Protein AF-A0A066XCQ7-F1 (afdb_monomer_lite)

Secondary structure (DSSP, 8-state):
-BSTTTGGGS-HHHHHHHHHHHHHHHHHHHTS-S--HHHHHHHTS-S----SS-TT----GGGEEEEE-SS-EEEEES-TTS--EEE-THHHHHHHHH-----S---GGGEEEEEEEE-TTSSEEEEEEEE------

pLDDT: mean 75.35, std 15.7, range [38.97, 93.31]

Organism: Colletotrichum sublineola (NCBI:txid1173701)

InterPro domains:
  IPR002575 Aminoglycoside phosphotransferase [PF01636] (4-136)
  IPR011009 Protein kinase-like domain superfamily [SSF56112] (2-136)

Radius of gyration: 22.91 Å; chains: 1; bounding box: 58×34×56 Å

Structure (mmCIF, N/CA/C/O backbone):
data_AF-A0A066XCQ7-F1
#
_entry.id   AF-A0A066XCQ7-F1
#
loop_
_atom_site.group_PDB
_atom_site.id
_atom_site.type_symbol
_atom_site.label_atom_id
_atom_site.label_alt_id
_atom_site.label_comp_id
_atom_site.label_asym_id
_atom_site.label_entity_id
_atom_site.label_seq_id
_atom_site.pdbx_PDB_ins_code
_atom_site.Cartn_x
_atom_site.Cartn_y
_atom_site.Cartn_z
_atom_site.occupancy
_atom_site.B_iso_or_equiv
_atom_site.auth_seq_id
_atom_site.auth_comp_id
_atom_site.auth_asym_id
_atom_site.auth_atom_id
_atom_site.pdbx_PDB_model_num
ATOM 1 N N . MET A 1 1 ? 5.583 3.764 -16.092 1.00 91.19 1 MET A N 1
ATOM 2 C CA . MET A 1 1 ? 4.604 2.761 -16.566 1.00 91.19 1 MET A CA 1
ATOM 3 C C . MET A 1 1 ? 4.208 1.880 -15.392 1.00 91.19 1 MET A C 1
ATOM 5 O O . MET A 1 1 ? 5.012 1.820 -14.466 1.00 91.19 1 MET A O 1
ATOM 9 N N . PRO A 1 2 ? 3.012 1.278 -15.387 1.00 92.12 2 PRO A N 1
ATOM 10 C CA . PRO A 1 2 ? 2.614 0.287 -14.386 1.00 92.12 2 PRO A CA 1
ATOM 11 C C . PRO A 1 2 ? 3.616 -0.865 -14.252 1.00 92.12 2 PRO A C 1
ATOM 13 O O . PRO A 1 2 ? 4.279 -1.234 -15.223 1.00 92.12 2 PRO A O 1
ATOM 16 N N . LEU A 1 3 ? 3.735 -1.436 -13.053 1.00 91.25 3 LEU A N 1
ATOM 17 C CA . LEU A 1 3 ? 4.629 -2.564 -12.795 1.00 91.25 3 LEU A CA 1
ATOM 18 C C . LEU A 1 3 ? 4.152 -3.839 -13.503 1.00 91.25 3 LEU A C 1
ATOM 20 O O . LEU A 1 3 ? 4.979 -4.607 -13.991 1.00 91.25 3 LEU A O 1
ATOM 24 N N . GLU A 1 4 ? 2.836 -4.048 -13.603 1.00 92.25 4 GLU A N 1
ATOM 25 C CA . GLU A 1 4 ? 2.256 -5.197 -14.318 1.00 92.25 4 GLU A CA 1
ATOM 26 C C . GLU A 1 4 ? 2.728 -5.311 -15.771 1.00 92.25 4 GLU A C 1
ATOM 28 O O . GLU A 1 4 ? 2.940 -6.422 -16.257 1.00 92.25 4 GLU A O 1
ATOM 33 N N . ASP A 1 5 ? 2.969 -4.173 -16.428 1.00 91.88 5 ASP A N 1
ATOM 34 C CA . ASP A 1 5 ? 3.362 -4.120 -17.837 1.00 91.88 5 ASP A CA 1
ATOM 35 C C . ASP A 1 5 ? 4.772 -4.662 -18.084 1.00 91.88 5 ASP A C 1
ATOM 37 O O . ASP A 1 5 ? 5.094 -5.046 -19.205 1.00 91.88 5 ASP A O 1
ATOM 41 N N . VAL A 1 6 ? 5.631 -4.660 -17.062 1.00 90.00 6 VAL A N 1
ATOM 42 C CA . VAL A 1 6 ? 7.046 -5.038 -17.198 1.00 90.00 6 VAL A CA 1
ATOM 43 C C . VAL A 1 6 ? 7.416 -6.268 -16.381 1.00 90.00 6 VAL A C 1
ATOM 45 O O . VAL A 1 6 ? 8.484 -6.832 -16.591 1.00 90.00 6 VAL A O 1
ATOM 48 N N . TRP A 1 7 ? 6.550 -6.712 -15.464 1.00 89.88 7 TRP A N 1
ATOM 49 C CA . TRP A 1 7 ? 6.864 -7.755 -14.486 1.00 89.88 7 TRP A CA 1
ATOM 50 C C . TRP A 1 7 ? 7.383 -9.053 -15.118 1.00 89.88 7 TRP A C 1
ATOM 52 O O . TRP A 1 7 ? 8.400 -9.594 -14.682 1.00 89.88 7 TRP A O 1
ATOM 62 N N . ASN A 1 8 ? 6.723 -9.521 -16.180 1.00 88.75 8 ASN A N 1
ATOM 63 C CA . ASN A 1 8 ? 7.073 -10.775 -16.856 1.00 88.75 8 ASN A CA 1
ATOM 64 C C . ASN A 1 8 ? 8.373 -10.693 -17.674 1.00 88.75 8 ASN A C 1
ATOM 66 O O . ASN A 1 8 ? 8.935 -11.732 -18.016 1.00 88.75 8 ASN A O 1
ATOM 70 N N . ASP A 1 9 ? 8.852 -9.483 -17.968 1.00 86.31 9 ASP A N 1
ATOM 71 C CA . ASP A 1 9 ? 10.084 -9.247 -18.725 1.00 86.31 9 ASP A CA 1
ATOM 72 C C . ASP A 1 9 ? 11.309 -9.078 -17.806 1.00 86.31 9 ASP A C 1
ATOM 74 O O . ASP A 1 9 ? 12.453 -9.032 -18.272 1.00 86.31 9 ASP A O 1
ATOM 78 N N . LEU A 1 10 ? 11.087 -8.986 -16.490 1.00 85.25 10 LEU A N 1
ATOM 79 C CA . LEU A 1 10 ? 12.144 -8.892 -15.490 1.00 85.25 10 LEU A CA 1
ATOM 80 C C . LEU A 1 10 ? 12.741 -10.267 -15.182 1.00 85.25 10 LEU A C 1
ATOM 82 O O . LEU A 1 10 ? 12.035 -11.259 -15.035 1.00 85.25 10 LEU A O 1
ATOM 86 N N . GLN A 1 11 ? 14.061 -10.296 -15.004 1.00 86.81 11 GLN A N 1
ATOM 87 C CA . GLN A 1 11 ? 14.748 -11.438 -14.400 1.00 86.81 11 GLN A CA 1
ATOM 88 C C . GLN A 1 11 ? 14.452 -11.510 -12.897 1.00 86.81 11 GLN A C 1
ATOM 90 O O . GLN A 1 11 ? 14.253 -10.471 -12.264 1.00 86.81 11 GLN A O 1
ATOM 95 N N . ASP A 1 12 ? 14.517 -12.713 -12.324 1.00 86.75 12 ASP A N 1
ATOM 96 C CA . ASP A 1 12 ? 14.230 -12.984 -10.906 1.00 86.75 12 ASP A CA 1
ATOM 97 C C . ASP A 1 12 ? 14.977 -12.037 -9.947 1.00 86.75 12 ASP A C 1
ATOM 99 O O . ASP A 1 12 ? 14.377 -11.470 -9.033 1.00 86.75 12 ASP A O 1
ATOM 103 N N . ASP A 1 13 ? 16.265 -11.777 -10.197 1.00 84.06 13 ASP A N 1
ATOM 104 C CA . ASP A 1 13 ? 17.074 -10.866 -9.373 1.00 84.06 13 ASP A CA 1
ATOM 105 C C . ASP A 1 13 ? 16.534 -9.422 -9.398 1.00 84.06 13 ASP A C 1
ATOM 107 O O . ASP A 1 13 ? 16.526 -8.728 -8.378 1.00 84.06 13 ASP A O 1
ATOM 111 N N . ASN A 1 14 ? 16.039 -8.966 -10.556 1.00 84.00 14 ASN A N 1
ATOM 112 C CA . ASN A 1 14 ? 15.454 -7.632 -10.701 1.00 84.00 14 ASN A CA 1
ATOM 113 C C . ASN A 1 14 ? 14.056 -7.567 -10.070 1.00 84.00 14 ASN A C 1
ATOM 115 O O . ASN A 1 14 ? 13.715 -6.548 -9.472 1.00 84.00 14 ASN A O 1
ATOM 119 N N . GLN A 1 15 ? 13.262 -8.638 -10.170 1.00 88.50 15 GLN A N 1
ATOM 120 C CA . GLN A 1 15 ? 11.967 -8.737 -9.490 1.00 88.50 15 GLN A CA 1
ATOM 121 C C . GLN A 1 15 ? 12.135 -8.645 -7.971 1.00 88.50 15 GLN A C 1
ATOM 123 O O . GLN A 1 15 ? 11.424 -7.876 -7.322 1.00 88.50 15 GLN A O 1
ATOM 128 N N . GLN A 1 16 ? 13.108 -9.370 -7.410 1.00 87.31 16 GLN A N 1
ATOM 129 C CA . GLN A 1 16 ? 13.394 -9.343 -5.978 1.00 87.31 16 GLN A CA 1
ATOM 130 C C . GLN A 1 16 ? 13.820 -7.945 -5.515 1.00 87.31 16 GLN A C 1
ATOM 132 O O . GLN A 1 16 ? 13.233 -7.406 -4.580 1.00 87.31 16 GLN A O 1
ATOM 137 N N . ALA A 1 17 ? 14.785 -7.322 -6.195 1.00 86.00 1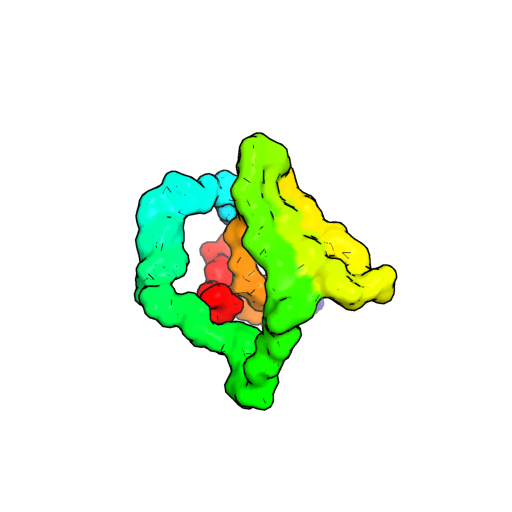7 ALA A N 1
ATOM 138 C CA . ALA A 1 17 ? 15.267 -5.988 -5.833 1.00 86.00 17 ALA A CA 1
ATOM 139 C C . ALA A 1 17 ? 14.170 -4.911 -5.923 1.00 86.00 17 ALA A C 1
ATOM 141 O O . ALA A 1 17 ? 14.125 -3.970 -5.120 1.00 86.00 17 ALA A O 1
ATOM 142 N N . LEU A 1 18 ? 13.259 -5.051 -6.887 1.00 88.06 18 LEU A N 1
ATOM 143 C CA . LEU A 1 18 ? 12.132 -4.142 -7.030 1.00 88.06 18 LEU A CA 1
ATOM 144 C C . LEU A 1 18 ? 11.088 -4.373 -5.931 1.00 88.06 18 LEU A C 1
ATOM 146 O O . LEU A 1 18 ? 10.596 -3.409 -5.349 1.00 88.06 18 LEU A O 1
ATOM 150 N N . MET A 1 19 ? 10.812 -5.628 -5.576 1.00 89.69 19 MET A N 1
ATOM 151 C CA . MET A 1 19 ? 9.927 -5.958 -4.458 1.00 89.69 19 MET A CA 1
ATOM 152 C C . MET A 1 19 ? 10.483 -5.457 -3.119 1.00 89.69 19 MET A C 1
ATOM 154 O O . MET A 1 19 ? 9.745 -4.884 -2.319 1.00 89.69 19 MET A O 1
ATOM 158 N N . ASP A 1 20 ? 11.793 -5.576 -2.902 1.00 88.94 20 ASP A N 1
ATOM 159 C CA . ASP A 1 20 ? 12.462 -5.023 -1.720 1.00 88.94 20 ASP A CA 1
ATOM 160 C C . ASP A 1 20 ? 12.281 -3.499 -1.645 1.00 88.94 20 ASP A C 1
ATOM 162 O O . ASP A 1 20 ? 12.059 -2.938 -0.567 1.00 88.94 20 ASP A O 1
ATOM 166 N N . SER A 1 21 ? 12.301 -2.826 -2.799 1.00 88.75 21 SER A N 1
ATOM 167 C CA . SER A 1 21 ? 12.035 -1.389 -2.901 1.00 88.75 21 SER A CA 1
ATOM 168 C C . SER A 1 21 ? 10.575 -1.045 -2.576 1.00 88.75 21 SER A C 1
ATOM 170 O O . SER A 1 21 ? 10.343 -0.074 -1.853 1.00 88.75 21 SER A O 1
ATOM 172 N N . VAL A 1 22 ? 9.595 -1.847 -3.024 1.00 87.44 22 VAL A N 1
ATOM 173 C CA . VAL A 1 22 ? 8.168 -1.661 -2.677 1.00 87.44 22 VAL A CA 1
ATOM 174 C C . VAL A 1 22 ? 7.980 -1.811 -1.169 1.00 87.44 22 VAL A C 1
ATOM 176 O O . VAL A 1 22 ? 7.407 -0.935 -0.524 1.00 87.44 22 VAL A O 1
ATOM 179 N N . VAL A 1 23 ? 8.517 -2.884 -0.581 1.00 88.31 23 VAL A N 1
ATOM 180 C CA . VAL A 1 23 ? 8.427 -3.147 0.863 1.00 88.31 23 VAL A CA 1
ATOM 181 C C . VAL A 1 23 ? 9.069 -2.018 1.666 1.00 88.31 23 VAL A C 1
ATOM 183 O O . VAL A 1 23 ? 8.513 -1.582 2.674 1.00 88.31 23 VAL A O 1
ATOM 186 N N . SER A 1 24 ? 10.225 -1.521 1.225 1.00 87.44 24 SER A N 1
ATOM 187 C CA . SER A 1 24 ? 10.901 -0.391 1.862 1.00 87.44 24 SER A CA 1
ATOM 188 C C . SER A 1 24 ? 10.052 0.885 1.810 1.00 87.44 24 SER A C 1
ATOM 190 O O . SER A 1 24 ? 9.875 1.544 2.836 1.00 87.44 24 SER A O 1
ATOM 192 N N . ALA A 1 25 ? 9.466 1.198 0.650 1.00 85.19 25 ALA A N 1
ATOM 193 C CA . ALA A 1 25 ? 8.604 2.364 0.471 1.00 85.19 25 ALA A CA 1
ATOM 194 C C . ALA A 1 25 ? 7.339 2.288 1.344 1.00 85.19 25 ALA A C 1
ATOM 196 O O . ALA A 1 25 ? 7.011 3.256 2.030 1.00 85.19 25 ALA A O 1
ATOM 197 N N . ILE A 1 26 ? 6.675 1.127 1.392 1.00 84.25 26 ILE A N 1
ATOM 198 C CA . ILE A 1 26 ? 5.494 0.910 2.239 1.00 84.25 26 ILE A CA 1
ATOM 199 C C . ILE A 1 26 ? 5.850 1.013 3.720 1.00 84.25 26 ILE A C 1
ATOM 201 O O . ILE A 1 26 ? 5.146 1.687 4.462 1.00 84.25 26 ILE A O 1
ATOM 205 N N . ARG A 1 27 ? 6.970 0.431 4.164 1.00 85.12 27 ARG A N 1
ATOM 206 C CA . ARG A 1 27 ? 7.423 0.590 5.555 1.00 85.12 27 ARG A CA 1
ATOM 207 C C . ARG A 1 27 ? 7.699 2.048 5.898 1.00 85.12 27 ARG A C 1
ATOM 209 O O . ARG A 1 27 ? 7.304 2.501 6.966 1.00 85.12 27 ARG A O 1
ATOM 216 N N . ALA A 1 28 ? 8.366 2.784 5.009 1.00 81.81 28 ALA A N 1
ATOM 217 C CA . ALA A 1 28 ? 8.625 4.207 5.208 1.00 81.81 28 ALA A CA 1
ATOM 218 C C . ALA A 1 28 ? 7.322 5.004 5.345 1.00 81.81 28 ALA A C 1
ATOM 220 O O . ALA A 1 28 ? 7.235 5.885 6.197 1.00 81.81 28 ALA A O 1
ATOM 221 N N . PHE A 1 29 ? 6.307 4.653 4.556 1.00 79.38 29 PHE A N 1
ATOM 222 C CA . PHE A 1 29 ? 4.978 5.244 4.637 1.00 79.38 29 PHE A CA 1
ATOM 223 C C . PHE A 1 29 ? 4.244 4.875 5.937 1.00 79.38 29 PHE A C 1
ATOM 225 O O . PHE A 1 29 ? 3.717 5.752 6.612 1.00 79.38 29 PHE A O 1
ATOM 232 N N . GLN A 1 30 ? 4.277 3.606 6.344 1.00 79.75 30 GLN A N 1
ATOM 233 C CA . GLN A 1 30 ? 3.648 3.116 7.578 1.00 79.75 30 GLN A CA 1
ATOM 234 C C . GLN A 1 30 ? 4.289 3.683 8.853 1.00 79.75 30 GLN A C 1
ATOM 236 O O . GLN A 1 30 ? 3.632 3.767 9.883 1.00 79.75 30 GLN A O 1
ATOM 241 N N . MET A 1 31 ? 5.559 4.093 8.791 1.00 78.94 31 MET A N 1
ATOM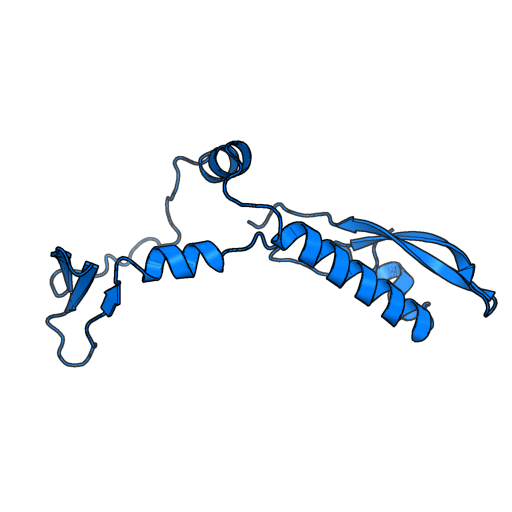 242 C CA . MET A 1 31 ? 6.249 4.777 9.890 1.00 78.94 31 MET A CA 1
ATOM 243 C C . MET A 1 31 ? 5.901 6.269 9.996 1.00 78.94 31 MET A C 1
ATOM 245 O O . MET A 1 31 ? 6.374 6.932 10.923 1.00 78.94 31 MET A O 1
ATOM 249 N N . LEU A 1 32 ? 5.121 6.831 9.064 1.00 72.94 32 LEU A N 1
ATOM 250 C CA . LEU A 1 32 ? 4.674 8.214 9.183 1.00 72.94 32 LEU A CA 1
ATOM 251 C C . LEU A 1 32 ? 3.714 8.326 10.378 1.00 72.94 32 LEU A C 1
ATOM 253 O O . LEU A 1 32 ? 2.697 7.634 10.411 1.00 72.94 32 LEU A O 1
ATOM 257 N N . PRO A 1 33 ? 4.007 9.19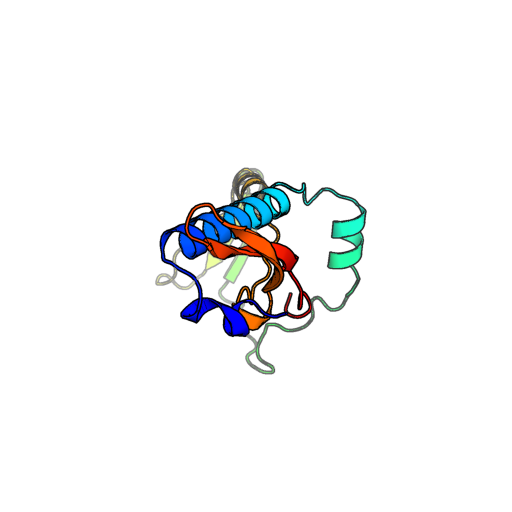1 11.366 1.00 62.22 33 PRO A N 1
ATOM 258 C CA . PRO A 1 33 ? 3.154 9.330 12.533 1.00 62.22 33 PRO A CA 1
ATOM 259 C C . PRO A 1 33 ? 1.780 9.850 12.107 1.00 62.22 33 PRO A C 1
ATOM 261 O O . PRO A 1 33 ? 1.672 10.922 11.508 1.00 62.22 33 PRO A O 1
ATOM 264 N N . MET A 1 34 ? 0.721 9.124 12.470 1.00 56.91 34 MET A N 1
ATOM 265 C CA . MET A 1 34 ? -0.658 9.566 12.228 1.00 56.91 34 MET A CA 1
ATOM 266 C C . MET A 1 34 ? -1.070 10.781 13.062 1.00 56.91 34 MET A C 1
ATOM 268 O O . MET A 1 34 ? -2.045 11.451 12.742 1.00 56.91 34 MET A O 1
ATOM 272 N N . GLN A 1 35 ? -0.265 11.149 14.061 1.00 53.66 35 GLN A N 1
ATOM 273 C CA . GLN A 1 35 ? -0.374 12.390 14.841 1.00 53.66 35 GLN A CA 1
ATOM 274 C C . GLN A 1 35 ? 0.127 13.623 14.065 1.00 53.66 35 GLN A C 1
ATOM 276 O O . GLN A 1 35 ? 0.669 14.569 14.633 1.00 53.66 35 GLN A O 1
ATOM 281 N N . ASN A 1 36 ? -0.010 13.610 12.744 1.00 51.62 36 ASN A N 1
ATOM 282 C CA . ASN A 1 36 ? 0.150 14.796 11.929 1.00 51.62 36 ASN A CA 1
ATOM 283 C C . ASN A 1 36 ? -1.214 15.487 11.894 1.00 51.62 36 ASN A C 1
ATOM 285 O O . ASN A 1 36 ? -2.164 14.926 11.355 1.00 51.62 36 ASN A O 1
ATOM 289 N N . ASP A 1 37 ? -1.320 16.697 12.448 1.00 53.00 37 ASP A N 1
ATOM 290 C CA . ASP A 1 37 ? -2.573 17.472 12.487 1.00 53.00 37 ASP A CA 1
ATOM 291 C C . ASP A 1 37 ? -3.247 17.597 11.105 1.00 53.00 37 ASP A C 1
ATOM 293 O O . ASP A 1 37 ? -4.455 17.802 11.021 1.00 53.00 37 ASP A O 1
ATOM 297 N N . LYS A 1 38 ? -2.485 17.435 10.014 1.00 50.31 38 LYS A N 1
ATOM 298 C C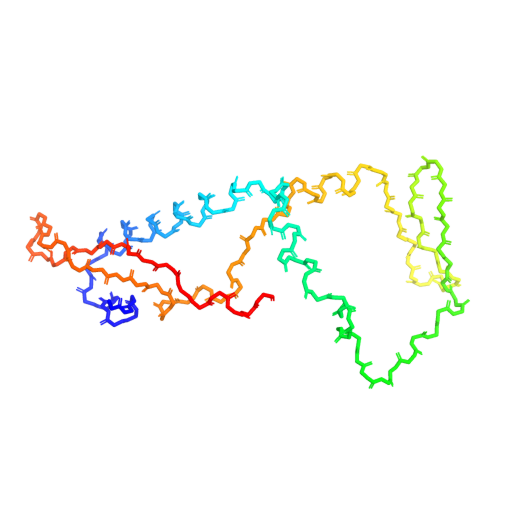A . LYS A 1 38 ? -3.009 17.354 8.644 1.00 50.31 38 LYS A CA 1
ATOM 299 C C . LYS A 1 38 ? -3.688 16.025 8.304 1.00 50.31 38 LYS A C 1
ATOM 301 O O . LYS A 1 38 ? -4.719 16.055 7.656 1.00 50.31 38 LYS A O 1
ATOM 306 N N . VAL A 1 39 ? -3.157 14.890 8.764 1.00 49.69 39 VAL A N 1
ATOM 307 C CA . VAL A 1 39 ? -3.785 13.565 8.586 1.00 49.69 39 VAL A CA 1
ATOM 308 C C . VAL A 1 39 ? -5.070 13.496 9.403 1.00 49.69 39 VAL A C 1
ATOM 310 O O . VAL A 1 39 ? -6.084 13.037 8.902 1.00 49.69 39 VAL A O 1
ATOM 313 N N . LEU A 1 40 ? -5.074 14.049 10.620 1.00 49.56 40 LEU A N 1
ATOM 314 C CA . LEU A 1 40 ? -6.303 14.190 11.401 1.00 49.56 40 LEU A CA 1
ATOM 315 C C . LEU A 1 40 ? -7.303 15.143 10.745 1.00 49.56 40 LEU A C 1
ATOM 317 O O . LEU A 1 40 ? -8.492 14.902 10.861 1.00 49.56 40 LEU A O 1
ATOM 321 N N . GLN A 1 41 ? -6.867 16.205 10.060 1.00 49.97 41 GLN A N 1
ATOM 322 C CA . GLN A 1 41 ? -7.778 17.048 9.280 1.00 49.97 41 GLN A CA 1
ATOM 323 C C . GLN A 1 41 ? -8.343 16.302 8.071 1.00 49.97 41 GLN A C 1
ATOM 325 O O . GLN A 1 41 ? -9.551 16.340 7.896 1.00 49.97 41 GLN A O 1
ATOM 330 N N . ASP A 1 42 ? -7.530 15.572 7.309 1.00 49.56 42 ASP A N 1
ATOM 331 C CA . ASP A 1 42 ? -7.992 14.829 6.128 1.00 49.56 42 ASP A CA 1
ATOM 332 C C . ASP A 1 42 ? -8.896 13.634 6.503 1.00 49.56 42 ASP A C 1
ATOM 334 O O . ASP A 1 42 ? -9.915 13.416 5.856 1.00 49.56 42 ASP A O 1
ATOM 338 N N . VAL A 1 43 ? -8.620 12.936 7.613 1.00 49.91 43 VAL A N 1
ATOM 339 C CA . VAL A 1 43 ? -9.498 11.886 8.180 1.00 49.91 43 VAL A CA 1
ATOM 340 C C . VAL A 1 43 ? -10.783 12.480 8.785 1.00 49.91 43 VAL A C 1
ATOM 342 O O . VAL A 1 43 ? -11.808 11.811 8.876 1.00 49.91 43 VAL A O 1
ATOM 345 N N . ASN A 1 44 ? -10.762 13.755 9.183 1.00 43.72 44 ASN A N 1
ATOM 346 C CA . ASN A 1 44 ? -11.892 14.473 9.786 1.00 43.72 44 ASN A CA 1
ATOM 347 C C . ASN A 1 44 ? -12.611 15.400 8.782 1.00 43.72 44 ASN A C 1
ATOM 349 O O . ASN A 1 44 ? -13.425 16.235 9.182 1.00 43.72 44 ASN A O 1
ATOM 353 N N . MET A 1 45 ? -12.317 15.267 7.481 1.00 38.97 45 MET A N 1
ATOM 354 C CA . MET A 1 45 ? -12.942 16.048 6.405 1.00 38.97 45 MET A CA 1
ATOM 355 C C . MET A 1 45 ? -14.215 15.422 5.832 1.00 38.97 45 MET A C 1
ATOM 357 O O . MET A 1 45 ? -14.820 16.025 4.953 1.00 38.97 45 MET A O 1
ATOM 361 N N . ASP A 1 46 ? -14.703 14.329 6.414 1.00 40.78 46 ASP A N 1
ATOM 362 C CA . ASP A 1 46 ? -16.110 13.965 6.319 1.00 40.78 46 ASP A CA 1
ATOM 363 C C . ASP A 1 46 ? -16.707 13.866 7.724 1.00 40.78 46 ASP A C 1
ATOM 365 O O . ASP A 1 46 ? -16.649 12.845 8.406 1.00 40.78 46 ASP A O 1
ATOM 369 N N . GLY A 1 47 ? -17.436 14.915 8.118 1.00 41.81 47 GLY A N 1
ATOM 370 C CA . GLY A 1 47 ? -18.464 14.858 9.172 1.00 41.81 47 GLY A CA 1
ATOM 371 C C . GLY A 1 47 ? -19.608 13.869 8.868 1.00 41.81 47 GLY A C 1
ATOM 372 O O . GLY A 1 47 ? -20.675 13.925 9.479 1.00 41.81 47 GLY A O 1
ATOM 373 N N . GLU A 1 48 ? -19.387 12.966 7.918 1.00 43.69 48 GLU A N 1
ATOM 374 C CA . GLU A 1 48 ? -20.160 11.800 7.559 1.00 43.69 48 GLU A CA 1
ATOM 375 C C . GLU A 1 48 ? -19.341 10.552 7.946 1.00 43.69 48 GLU A C 1
ATOM 377 O O . GLU A 1 48 ? -19.039 9.704 7.117 1.00 43.69 48 GLU A O 1
ATOM 382 N N . THR A 1 49 ? -19.141 10.305 9.247 1.00 42.59 49 THR A N 1
ATOM 383 C CA . THR A 1 49 ? -18.963 8.931 9.788 1.00 42.59 49 THR A CA 1
ATOM 384 C C . THR A 1 49 ? -20.249 8.093 9.598 1.00 42.59 49 THR A C 1
ATOM 386 O O . THR A 1 49 ? -20.637 7.245 10.404 1.00 42.59 49 THR A O 1
ATOM 389 N N . ARG A 1 50 ? -21.004 8.382 8.536 1.00 41.16 50 ARG A N 1
ATOM 390 C CA . ARG A 1 50 ? -22.314 7.854 8.225 1.00 41.16 50 ARG A CA 1
ATOM 391 C C . ARG A 1 50 ? -22.144 6.660 7.301 1.00 41.16 50 ARG A C 1
ATOM 393 O O . ARG A 1 50 ? -21.953 6.792 6.102 1.00 41.16 50 ARG A O 1
ATOM 400 N N . ARG A 1 51 ? -22.473 5.513 7.897 1.00 42.97 51 ARG A N 1
ATOM 401 C CA . ARG A 1 51 ? -23.045 4.318 7.257 1.00 42.97 51 ARG A CA 1
ATOM 402 C C . ARG A 1 51 ? -22.050 3.353 6.613 1.00 42.97 51 ARG A C 1
ATOM 404 O O . ARG A 1 51 ? -22.157 3.053 5.432 1.00 42.97 51 ARG A O 1
ATOM 411 N N . LEU A 1 52 ? -21.258 2.697 7.459 1.00 40.88 52 LEU A N 1
ATOM 412 C CA . LEU A 1 52 ? -20.918 1.281 7.242 1.00 40.88 52 LEU A CA 1
ATOM 413 C C . LEU A 1 52 ? -21.936 0.312 7.871 1.00 40.88 52 LEU A C 1
ATOM 415 O O . LEU A 1 52 ? -21.779 -0.900 7.776 1.00 40.88 52 LEU A O 1
ATOM 419 N N . LEU A 1 53 ? -23.021 0.814 8.473 1.00 42.22 53 LEU A N 1
ATOM 420 C CA . LEU A 1 53 ? -24.137 -0.042 8.874 1.00 42.22 53 LEU A CA 1
ATOM 421 C C . LEU A 1 53 ? -25.093 -0.240 7.687 1.00 42.22 53 LEU A C 1
ATOM 423 O O . LEU A 1 53 ? -25.500 0.761 7.076 1.00 42.22 53 LEU A O 1
ATOM 427 N N . PRO A 1 54 ? -25.483 -1.490 7.369 1.00 42.94 54 PRO A N 1
ATOM 428 C CA . PRO A 1 54 ? -26.524 -1.777 6.396 1.00 42.94 54 PRO A CA 1
ATOM 429 C C . PRO A 1 54 ? -27.742 -0.888 6.648 1.00 42.94 54 PRO A C 1
ATOM 431 O O . PRO A 1 54 ? -28.203 -0.718 7.780 1.00 42.94 54 PRO A O 1
ATOM 434 N N . LYS A 1 55 ? -28.260 -0.282 5.577 1.00 46.75 55 LYS A N 1
ATOM 435 C CA . LYS A 1 55 ? -29.561 0.381 5.613 1.00 46.75 55 LYS A CA 1
ATOM 436 C C . LYS A 1 55 ? -30.598 -0.685 5.969 1.00 46.75 55 LYS A C 1
ATOM 438 O O . LYS A 1 55 ? -30.951 -1.475 5.105 1.00 46.75 55 LYS A O 1
ATOM 443 N N . ASP A 1 56 ? -31.091 -0.606 7.202 1.00 47.50 56 ASP A N 1
ATOM 444 C CA . ASP A 1 56 ? -32.308 -1.260 7.702 1.00 47.50 56 ASP A CA 1
ATOM 445 C C . ASP A 1 56 ? -32.165 -2.624 8.402 1.00 47.50 56 ASP A C 1
ATOM 447 O O . ASP A 1 56 ? -32.999 -3.498 8.224 1.00 47.50 56 ASP A O 1
ATOM 451 N N . ASP A 1 57 ? -31.179 -2.754 9.294 1.00 46.50 57 ASP A N 1
ATOM 452 C CA . ASP A 1 57 ? -31.301 -3.608 10.484 1.00 46.50 57 ASP A CA 1
ATOM 453 C C . ASP A 1 57 ? -30.999 -2.737 11.705 1.00 46.50 57 ASP A C 1
ATOM 455 O O . ASP A 1 57 ? -29.843 -2.490 12.059 1.00 46.50 57 ASP A O 1
ATOM 459 N N . ARG A 1 58 ? -32.035 -2.192 12.352 1.00 48.78 58 ARG A N 1
ATOM 460 C CA . ARG A 1 58 ? -31.855 -1.662 13.707 1.00 48.78 58 ARG A CA 1
ATOM 461 C C . ARG A 1 58 ? -31.508 -2.853 14.589 1.00 48.78 58 ARG A C 1
ATOM 463 O O . ARG A 1 58 ? -32.408 -3.569 15.011 1.00 48.78 58 ARG A O 1
ATOM 470 N N . VAL A 1 59 ? -30.215 -3.066 14.820 1.00 56.94 59 VAL A N 1
ATOM 471 C CA . VAL A 1 59 ? -29.736 -4.009 15.828 1.00 56.94 59 VAL A CA 1
ATOM 472 C C . VAL A 1 59 ? -30.445 -3.643 17.126 1.00 56.94 59 VAL A C 1
ATOM 474 O O . VAL A 1 59 ? -30.346 -2.504 17.590 1.00 56.94 59 VAL A O 1
ATOM 477 N N . ASP A 1 60 ? -31.238 -4.575 17.649 1.00 62.25 60 ASP A N 1
ATOM 478 C CA . ASP A 1 60 ? -31.891 -4.399 18.935 1.00 62.25 60 ASP A CA 1
ATOM 479 C C . ASP A 1 60 ? -30.820 -4.459 20.022 1.00 62.25 60 ASP A C 1
ATOM 481 O O . ASP A 1 60 ? -30.381 -5.524 20.451 1.00 62.25 60 ASP A O 1
ATOM 485 N N . LEU A 1 61 ? -30.344 -3.280 20.410 1.00 62.72 61 LEU A N 1
ATOM 486 C CA . LEU A 1 61 ? -29.345 -3.114 21.454 1.00 62.72 61 LEU A CA 1
ATOM 487 C C . LEU A 1 61 ? -29.975 -3.143 22.852 1.00 62.72 61 LEU A C 1
ATOM 489 O O . LEU A 1 61 ? -29.266 -2.877 23.814 1.00 62.72 61 LEU A O 1
ATOM 493 N N . SER A 1 62 ? -31.272 -3.461 23.009 1.00 73.44 62 SER A N 1
ATOM 494 C CA . SER A 1 62 ? -31.906 -3.524 24.338 1.00 73.44 62 SER A CA 1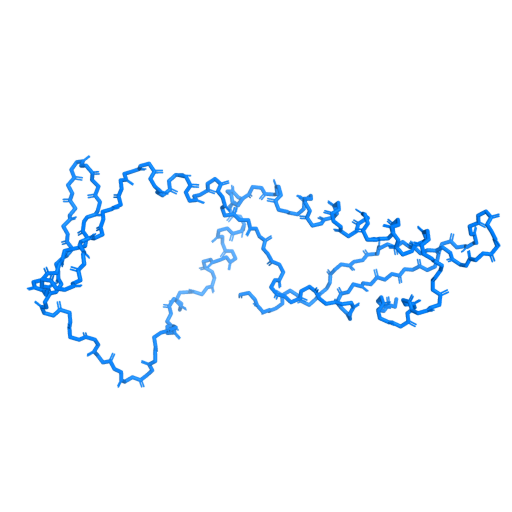
ATOM 495 C C . SER A 1 62 ? -31.218 -4.504 25.282 1.00 73.44 62 SER A C 1
ATOM 497 O O . SER A 1 62 ? -31.311 -4.356 26.498 1.00 73.44 62 SER A O 1
ATOM 499 N N . ASN A 1 63 ? -30.555 -5.513 24.716 1.00 78.06 63 ASN A N 1
ATOM 500 C CA . ASN A 1 63 ? -29.864 -6.550 25.465 1.00 78.06 63 ASN A CA 1
ATOM 501 C C . ASN A 1 63 ? -28.403 -6.208 25.752 1.00 78.06 63 ASN A C 1
ATOM 503 O O . ASN A 1 63 ? -27.786 -6.951 26.508 1.00 78.06 63 ASN A O 1
ATOM 507 N N . CYS A 1 64 ? -27.874 -5.119 25.188 1.00 76.94 64 CYS A N 1
ATOM 508 C CA . CYS A 1 64 ? -26.493 -4.695 25.363 1.00 76.94 64 CYS A CA 1
ATOM 509 C C . CYS A 1 64 ? -26.426 -3.442 26.235 1.00 76.94 64 CYS A C 1
ATOM 511 O O . CYS A 1 64 ? -27.199 -2.499 26.061 1.00 76.94 64 CYS A O 1
ATOM 513 N N . GLN A 1 65 ? -25.455 -3.399 27.136 1.00 82.06 65 GLN A N 1
ATOM 514 C CA . GLN A 1 65 ? -25.173 -2.235 27.954 1.00 82.06 65 GLN A CA 1
ATOM 515 C C . GLN A 1 65 ? -23.713 -1.836 27.783 1.00 82.06 65 GLN A C 1
ATOM 517 O O . GLN A 1 65 ? -22.813 -2.664 27.853 1.00 82.06 65 GLN A O 1
ATOM 522 N N . ILE A 1 66 ? -23.488 -0.544 27.566 1.00 82.88 66 ILE A N 1
ATOM 523 C CA . ILE A 1 66 ? -22.151 0.043 27.587 1.00 82.88 66 ILE A CA 1
ATOM 524 C C . ILE A 1 66 ? -21.978 0.700 28.952 1.00 82.88 66 ILE A C 1
ATOM 526 O O . ILE A 1 66 ? -22.806 1.526 29.348 1.00 82.88 66 ILE A O 1
ATOM 530 N N . THR A 1 67 ? -20.928 0.320 29.668 1.00 81.81 67 THR A N 1
ATOM 531 C CA . THR A 1 67 ? -20.571 0.887 30.970 1.00 81.81 67 THR A CA 1
ATOM 532 C C . THR A 1 67 ? -19.136 1.381 30.900 1.00 81.81 67 THR A C 1
ATOM 534 O O . THR A 1 67 ? -18.262 0.670 30.419 1.00 81.81 67 THR A O 1
ATOM 537 N N . GLU A 1 68 ? -18.904 2.608 31.349 1.00 81.94 68 GLU A N 1
ATOM 538 C CA . GLU A 1 68 ? -17.576 3.215 31.405 1.00 81.94 68 GLU A CA 1
ATOM 539 C C . GLU A 1 68 ? -17.225 3.444 32.879 1.00 81.94 68 GLU A C 1
ATOM 541 O O . GLU A 1 68 ? -18.017 4.037 33.621 1.00 81.94 68 GLU A O 1
ATOM 546 N N . ASP A 1 69 ? -16.073 2.942 33.317 1.00 78.75 69 ASP A N 1
ATOM 547 C CA . ASP A 1 69 ? -15.572 3.091 34.683 1.00 78.75 69 ASP A CA 1
ATOM 548 C C . ASP A 1 69 ? -14.059 3.387 34.712 1.00 78.75 69 ASP A C 1
ATOM 550 O O . ASP A 1 69 ? -13.460 3.772 33.708 1.00 78.75 69 ASP A O 1
ATOM 554 N N . SER A 1 70 ? -13.433 3.305 35.892 1.00 75.62 70 SER A N 1
ATOM 555 C CA . SER A 1 70 ? -11.992 3.552 36.040 1.00 75.62 70 SER A CA 1
ATOM 556 C C . SER A 1 70 ? -11.105 2.479 35.404 1.00 75.62 70 SER A C 1
ATOM 558 O O . SER A 1 70 ? -9.922 2.747 35.193 1.00 75.62 70 SER A O 1
ATOM 560 N N . ASP A 1 71 ? -11.658 1.296 35.135 1.00 76.62 71 ASP A N 1
ATOM 561 C CA . ASP A 1 71 ? -10.964 0.139 34.577 1.00 76.62 71 ASP A CA 1
ATOM 562 C C . ASP A 1 71 ? -11.162 0.030 33.053 1.00 76.62 71 ASP A C 1
ATOM 564 O O . ASP A 1 71 ? -10.395 -0.679 32.399 1.00 76.62 71 ASP A O 1
ATOM 568 N N . GLY A 1 72 ? -12.100 0.789 32.468 1.00 78.19 72 GLY A N 1
ATOM 569 C CA . GLY A 1 72 ? -12.215 0.984 31.022 1.00 78.19 72 GLY A CA 1
ATOM 570 C C . GLY A 1 72 ? -13.649 1.073 30.499 1.00 78.19 72 GLY A C 1
ATOM 571 O O . GLY A 1 72 ? -14.556 1.564 31.170 1.00 78.19 72 GLY A O 1
ATOM 572 N N . LEU A 1 73 ? -13.841 0.620 29.258 1.00 84.38 73 LEU A N 1
ATOM 573 C CA . LEU A 1 73 ? -15.137 0.521 28.592 1.00 84.38 73 LEU A CA 1
ATOM 574 C C . LEU A 1 73 ? -15.566 -0.948 28.522 1.00 84.38 73 LEU A C 1
ATOM 576 O O . LEU A 1 73 ? -14.945 -1.743 27.823 1.00 84.38 73 LEU A O 1
ATOM 580 N N . ALA A 1 74 ? -16.657 -1.302 29.190 1.00 83.50 74 ALA A N 1
ATOM 581 C CA . ALA A 1 74 ? -17.252 -2.630 29.125 1.00 83.50 74 ALA A CA 1
ATOM 582 C C . ALA A 1 74 ? -18.524 -2.608 28.269 1.00 83.50 74 ALA A C 1
ATOM 584 O O . ALA A 1 74 ? -19.439 -1.812 28.500 1.00 83.50 74 ALA A O 1
ATOM 585 N N . ILE A 1 75 ? -18.595 -3.505 27.291 1.00 84.88 75 ILE A N 1
ATOM 586 C CA . ILE A 1 75 ? -19.802 -3.824 26.534 1.00 84.88 75 ILE A CA 1
ATOM 587 C C . ILE A 1 75 ? -20.293 -5.167 27.054 1.00 84.88 75 ILE A C 1
ATOM 589 O O . ILE A 1 75 ? -19.702 -6.209 26.766 1.00 84.88 75 ILE A O 1
ATOM 593 N N . THR A 1 76 ? -21.374 -5.132 27.823 1.00 82.81 76 THR A N 1
ATOM 594 C CA . THR A 1 76 ? -21.981 -6.325 28.403 1.00 82.81 76 THR A CA 1
ATOM 595 C C . THR A 1 76 ? -23.286 -6.657 27.712 1.00 82.81 76 THR A C 1
ATOM 597 O O . THR A 1 76 ? -23.958 -5.786 27.149 1.00 82.81 76 THR A O 1
ATOM 600 N N . THR A 1 77 ? -23.659 -7.929 27.738 1.00 81.88 77 THR A N 1
ATOM 601 C CA . THR A 1 77 ? -24.916 -8.394 27.155 1.00 81.88 77 THR A CA 1
ATOM 602 C C . THR A 1 77 ? -25.682 -9.275 28.124 1.00 81.88 77 THR A C 1
ATOM 604 O O . THR A 1 77 ? -25.129 -10.035 28.910 1.00 81.88 77 THR A O 1
ATOM 607 N N . THR A 1 78 ? -27.004 -9.166 28.072 1.00 79.56 78 THR A N 1
ATOM 608 C CA . THR A 1 78 ? -27.913 -10.044 28.819 1.00 79.56 78 THR A CA 1
ATOM 609 C C . THR A 1 78 ? -28.085 -11.412 28.152 1.00 79.56 78 THR A C 1
ATOM 611 O O . THR A 1 78 ? -28.711 -12.301 28.732 1.00 79.56 78 THR A O 1
ATOM 614 N N . ASP A 1 79 ? -27.533 -11.605 26.946 1.00 76.88 79 ASP A N 1
ATOM 615 C CA . ASP A 1 79 ? -27.467 -12.908 26.285 1.00 76.88 79 ASP A CA 1
ATOM 616 C C . ASP A 1 79 ? -26.262 -13.712 26.788 1.00 76.88 79 ASP A C 1
ATOM 618 O O . ASP A 1 79 ? -25.126 -13.484 26.387 1.00 76.88 79 ASP A O 1
ATOM 622 N N . ASN A 1 80 ? -26.533 -14.723 27.614 1.00 73.19 80 ASN A N 1
ATOM 623 C CA . ASN A 1 80 ? -25.515 -15.588 28.217 1.00 73.19 80 ASN A CA 1
ATOM 624 C C . ASN A 1 80 ? -24.657 -16.383 27.207 1.00 73.19 80 ASN A C 1
ATOM 626 O O . ASN A 1 80 ? -23.710 -17.052 27.623 1.00 73.19 80 ASN A O 1
ATOM 630 N N . ASN A 1 81 ? -25.002 -16.394 25.914 1.00 75.12 81 ASN A N 1
ATOM 631 C CA . ASN A 1 81 ? -24.206 -17.059 24.877 1.00 75.12 81 ASN A CA 1
ATOM 632 C C . ASN A 1 81 ? -23.140 -16.153 24.253 1.00 75.12 81 ASN A C 1
ATOM 634 O O . ASN A 1 81 ? -22.288 -16.643 23.510 1.00 75.12 81 ASN A O 1
ATOM 638 N N . ILE A 1 82 ? -23.203 -14.849 24.510 1.00 72.12 82 ILE A N 1
ATOM 639 C CA . ILE A 1 82 ? -22.270 -13.863 23.982 1.00 72.12 82 ILE A CA 1
ATOM 640 C C . ILE A 1 82 ? -21.467 -13.357 25.179 1.00 72.12 82 ILE A C 1
ATOM 642 O O . ILE A 1 82 ? -22.034 -12.880 26.155 1.00 72.12 82 ILE A O 1
ATOM 646 N N . GLY A 1 83 ? -20.149 -13.544 25.143 1.00 74.81 83 GLY A N 1
ATOM 647 C CA . GLY A 1 83 ? -19.274 -13.053 26.205 1.00 74.81 83 GLY A CA 1
ATOM 648 C C . GLY A 1 83 ? -19.232 -11.526 26.236 1.00 74.81 83 GLY A C 1
ATOM 649 O O . GLY A 1 83 ? -19.420 -10.877 25.206 1.00 74.81 83 GLY A O 1
ATOM 650 N N . ASP A 1 84 ? -18.950 -10.976 27.412 1.00 82.62 84 ASP A N 1
ATOM 651 C CA . ASP A 1 84 ? -18.714 -9.545 27.576 1.00 82.62 84 ASP A CA 1
ATOM 652 C C . ASP A 1 84 ? -17.382 -9.142 26.923 1.00 82.62 84 ASP A C 1
ATOM 654 O O . ASP A 1 84 ? -16.431 -9.930 26.857 1.00 82.62 84 ASP A O 1
ATOM 658 N N . VAL A 1 85 ? -17.321 -7.907 26.426 1.00 82.00 85 VAL A N 1
ATOM 659 C CA . VAL A 1 85 ? -16.108 -7.311 25.857 1.00 82.00 85 VAL A CA 1
ATOM 660 C C . VAL A 1 85 ? -15.678 -6.160 26.750 1.00 82.00 85 VAL A C 1
ATOM 662 O O . VAL A 1 85 ? -16.435 -5.214 26.946 1.00 82.00 85 VAL A O 1
ATOM 665 N N . GLU A 1 86 ? -14.454 -6.220 27.255 1.00 83.00 86 GLU A N 1
ATOM 666 C CA . GLU A 1 86 ? -13.848 -5.163 28.063 1.00 83.00 86 GLU A CA 1
ATOM 667 C C . GLU A 1 86 ? -12.691 -4.544 27.282 1.00 83.00 86 GLU A C 1
ATOM 669 O O . GLU A 1 86 ? -11.867 -5.260 26.714 1.00 83.00 86 GLU A O 1
ATOM 674 N N . LEU A 1 87 ? -12.658 -3.215 27.236 1.00 81.12 87 LEU A N 1
ATOM 675 C CA . LEU A 1 87 ? -11.580 -2.427 26.658 1.00 81.12 87 LEU A CA 1
ATOM 676 C C . LEU A 1 87 ? -10.934 -1.612 27.771 1.00 81.12 87 LEU A C 1
ATOM 678 O O . LEU A 1 87 ? -11.513 -0.639 28.257 1.00 81.12 87 LEU A O 1
ATOM 682 N N . SER A 1 88 ? -9.731 -1.997 28.169 1.00 83.75 88 SER A N 1
ATOM 683 C CA . SER A 1 88 ? -8.943 -1.250 29.139 1.00 83.75 88 SER A CA 1
ATOM 684 C C . SER A 1 88 ? -8.463 0.081 28.539 1.00 83.75 88 SER A C 1
ATOM 686 O O . SER A 1 88 ? -8.327 0.196 27.322 1.00 83.75 88 SER A O 1
ATOM 688 N N . PRO A 1 89 ? -8.092 1.089 29.348 1.00 75.88 89 PRO A N 1
ATOM 689 C CA . PRO A 1 89 ? -7.445 2.302 28.846 1.00 75.88 89 PRO A CA 1
ATOM 690 C C . PRO A 1 89 ? -6.114 2.051 28.117 1.00 75.88 89 PRO A C 1
ATOM 692 O O . PRO A 1 89 ? -5.637 2.928 27.395 1.00 75.88 89 PRO A O 1
ATOM 695 N N . ALA A 1 90 ? -5.481 0.889 28.311 1.00 78.06 90 ALA A N 1
ATOM 696 C CA . ALA A 1 90 ? -4.280 0.513 27.573 1.00 78.06 90 ALA A CA 1
ATOM 697 C C . ALA A 1 90 ? -4.602 0.056 26.143 1.00 78.06 90 ALA A C 1
ATOM 699 O O . ALA A 1 90 ? -3.787 0.284 25.255 1.00 78.06 90 ALA A O 1
ATOM 700 N N . ASP A 1 91 ? -5.795 -0.487 25.895 1.00 77.50 91 ASP A N 1
ATOM 701 C CA . ASP A 1 91 ? -6.150 -1.097 24.610 1.00 77.50 91 ASP A CA 1
ATOM 702 C C . ASP A 1 91 ? -6.258 -0.060 23.478 1.00 77.50 91 ASP A C 1
ATOM 704 O O . ASP A 1 91 ? -5.728 -0.315 22.400 1.00 77.50 91 ASP A O 1
ATOM 708 N N . PRO A 1 92 ? -6.838 1.147 23.673 1.00 69.19 92 PRO A N 1
ATOM 709 C CA . PRO A 1 92 ? -6.777 2.212 22.674 1.00 69.19 92 PRO A CA 1
ATOM 710 C C . PRO A 1 92 ? -5.355 2.702 22.404 1.00 69.19 92 PRO A C 1
ATOM 712 O O . PRO A 1 92 ? -5.057 3.093 21.280 1.00 69.19 92 PRO A O 1
ATOM 715 N N . ASN A 1 93 ? -4.483 2.704 23.417 1.00 70.88 93 ASN A N 1
ATOM 716 C CA . ASN A 1 93 ? -3.092 3.128 23.253 1.00 70.88 93 ASN A CA 1
ATOM 717 C C . ASN A 1 93 ? -2.293 2.082 22.471 1.00 70.88 93 ASN A C 1
ATOM 719 O O . ASN A 1 93 ? -1.598 2.433 21.525 1.00 70.88 93 ASN A O 1
ATOM 723 N N . GLU A 1 94 ? -2.459 0.803 22.807 1.00 75.31 94 GLU A N 1
ATOM 724 C CA . GLU A 1 94 ? -1.887 -0.304 22.045 1.00 75.31 94 GLU A CA 1
ATOM 725 C C . GLU A 1 94 ? -2.434 -0.316 20.618 1.00 75.31 94 GLU A C 1
ATOM 727 O O . GLU A 1 94 ? -1.669 -0.456 19.667 1.00 75.31 94 GLU A O 1
ATOM 732 N N . LEU A 1 95 ? -3.740 -0.104 20.437 1.00 71.69 95 LEU A N 1
ATOM 733 C CA . LEU A 1 95 ? -4.331 0.014 19.112 1.00 71.69 95 LEU A CA 1
ATOM 734 C C . LEU A 1 95 ? -3.671 1.153 18.339 1.00 71.69 95 LEU A C 1
ATOM 736 O O . LEU A 1 95 ? -3.212 0.907 17.232 1.00 71.69 95 LEU A O 1
ATOM 740 N N . ASN A 1 96 ? -3.566 2.347 18.933 1.00 68.19 96 ASN A N 1
ATOM 741 C CA . ASN A 1 96 ? -2.959 3.535 18.326 1.00 68.19 96 ASN A CA 1
ATOM 742 C C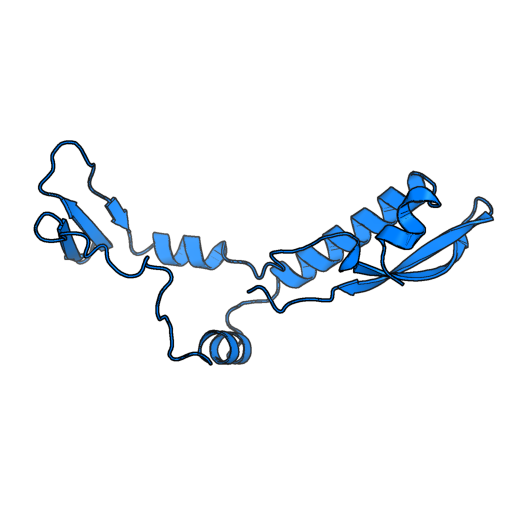 . ASN A 1 96 ? -1.504 3.302 17.888 1.00 68.19 96 ASN A C 1
ATOM 744 O O . ASN A 1 96 ? -1.115 3.754 16.815 1.00 68.19 96 ASN A O 1
ATOM 748 N N . ASP A 1 97 ? -0.730 2.548 18.671 1.00 70.50 97 ASP A N 1
ATOM 749 C CA . ASP A 1 97 ? 0.650 2.176 18.334 1.00 70.50 97 ASP A CA 1
ATOM 750 C C . ASP A 1 97 ? 0.736 1.187 17.155 1.00 70.50 97 ASP A C 1
ATOM 752 O O . ASP A 1 97 ? 1.791 1.048 16.534 1.00 70.50 97 ASP A O 1
ATOM 756 N N . ASN A 1 98 ? -0.367 0.510 16.826 1.00 72.19 98 ASN A N 1
ATOM 757 C CA . ASN A 1 98 ? -0.454 -0.483 15.757 1.00 72.19 98 ASN A CA 1
ATOM 758 C C . ASN A 1 98 ? -1.247 -0.011 14.528 1.00 72.19 98 ASN A C 1
ATOM 760 O O . ASN A 1 98 ? -1.278 -0.721 13.519 1.00 72.19 98 ASN A O 1
ATOM 764 N N . ILE A 1 99 ? -1.890 1.161 14.573 1.00 74.62 99 ILE A N 1
ATOM 765 C CA . ILE A 1 99 ? -2.571 1.698 13.394 1.00 74.62 99 ILE A CA 1
ATOM 766 C C . ILE A 1 99 ? -1.506 2.263 12.447 1.00 74.62 99 ILE A C 1
ATOM 768 O O . ILE A 1 99 ? -0.680 3.094 12.824 1.00 74.62 99 ILE A O 1
ATOM 772 N N . VAL A 1 100 ? -1.558 1.847 11.186 1.00 76.00 100 VAL A N 1
ATOM 773 C CA . VAL A 1 100 ? -0.683 2.344 10.121 1.00 76.00 100 VAL A CA 1
ATOM 774 C C . VAL A 1 100 ? -1.516 2.796 8.931 1.00 76.00 100 VAL A C 1
ATOM 776 O O . VAL A 1 100 ? -2.602 2.270 8.688 1.00 76.00 100 VAL A O 1
ATOM 779 N N . LEU A 1 101 ? -0.994 3.750 8.162 1.00 72.50 101 LEU A N 1
ATOM 780 C CA . LEU A 1 101 ? -1.597 4.115 6.887 1.00 72.50 101 LEU A CA 1
ATOM 781 C C . LEU A 1 101 ? -1.396 2.971 5.884 1.00 72.50 101 LEU A C 1
ATOM 783 O O . LEU A 1 101 ? -0.271 2.534 5.623 1.00 72.50 101 LEU A O 1
ATOM 787 N N . CYS A 1 102 ? -2.499 2.502 5.312 1.00 77.88 102 CYS A N 1
ATOM 788 C CA . CYS A 1 102 ? -2.532 1.444 4.312 1.00 77.88 102 CYS A CA 1
ATOM 789 C C . CYS A 1 102 ? -3.039 2.002 2.982 1.00 77.88 102 CYS A C 1
ATOM 791 O O . CYS A 1 102 ? -3.861 2.909 2.957 1.00 77.88 102 CYS A O 1
ATOM 793 N N . HIS A 1 103 ? -2.560 1.432 1.877 1.00 78.81 103 HIS A N 1
ATOM 794 C CA . HIS A 1 103 ? -3.074 1.744 0.540 1.00 78.81 103 HIS A CA 1
ATOM 795 C C . HIS A 1 103 ? -4.404 1.030 0.236 1.00 78.81 103 HIS A C 1
ATOM 797 O O . HIS A 1 103 ? -5.146 1.460 -0.631 1.00 78.81 103 HIS A O 1
ATOM 803 N N . TYR A 1 104 ? -4.679 -0.088 0.919 1.00 81.69 104 TYR A N 1
ATOM 804 C CA . TYR A 1 104 ? -5.833 -0.988 0.738 1.00 81.69 104 TYR A CA 1
ATOM 805 C C . TYR A 1 104 ? -5.982 -1.672 -0.640 1.00 81.69 104 TYR A C 1
ATOM 807 O O . TYR A 1 104 ? -6.442 -2.809 -0.665 1.00 81.69 104 TYR A O 1
ATOM 815 N N . ASP A 1 105 ? -5.473 -1.085 -1.729 1.00 87.88 105 ASP A N 1
ATOM 816 C CA . ASP A 1 105 ? -5.430 -1.671 -3.085 1.00 87.88 105 ASP A CA 1
ATOM 817 C C . ASP A 1 105 ? -4.009 -1.673 -3.690 1.00 87.88 105 ASP A C 1
ATOM 819 O O . ASP A 1 105 ? -3.740 -1.112 -4.754 1.00 87.88 105 ASP A O 1
ATOM 823 N N . LEU A 1 106 ? -3.031 -2.238 -2.970 1.00 87.62 106 LEU A N 1
ATOM 824 C CA . LEU A 1 106 ? -1.645 -2.283 -3.453 1.00 87.62 106 LEU A CA 1
ATOM 825 C C . LEU A 1 106 ? -1.447 -3.397 -4.495 1.00 87.62 106 LEU A C 1
ATOM 827 O O . LEU A 1 106 ? -0.880 -4.453 -4.208 1.00 87.62 106 LEU A O 1
ATOM 831 N N . GLU A 1 107 ? -1.902 -3.140 -5.716 1.00 88.69 107 GLU A N 1
ATOM 832 C CA . GLU A 1 107 ? -1.742 -4.026 -6.866 1.00 88.69 107 GLU A CA 1
ATOM 833 C C . GLU A 1 107 ? -0.642 -3.548 -7.838 1.00 88.69 107 GLU A C 1
ATOM 835 O O . GLU A 1 107 ? -0.316 -2.360 -7.875 1.00 88.69 107 GLU A O 1
ATOM 840 N N . PRO A 1 108 ? -0.065 -4.432 -8.683 1.00 91.00 108 PRO A N 1
ATOM 841 C CA . PRO A 1 108 ? 0.981 -4.048 -9.638 1.00 91.00 108 PRO A CA 1
ATOM 842 C C . PRO A 1 108 ? 0.590 -2.913 -10.605 1.00 91.00 108 PRO A C 1
ATOM 844 O O . PRO A 1 108 ? 1.457 -2.142 -11.021 1.00 91.00 108 PRO A O 1
ATOM 847 N N . ARG A 1 109 ? -0.701 -2.763 -10.930 1.00 92.31 109 ARG A N 1
ATOM 848 C CA . ARG A 1 109 ? -1.223 -1.627 -11.713 1.00 92.31 109 ARG A CA 1
ATOM 849 C C . ARG A 1 109 ? -1.009 -0.263 -11.039 1.00 92.31 109 ARG A C 1
ATOM 851 O O . ARG A 1 109 ? -0.800 0.736 -11.725 1.00 92.31 109 ARG A O 1
ATOM 858 N N . ASN A 1 110 ? -0.967 -0.244 -9.707 1.00 91.94 110 ASN A N 1
ATOM 859 C CA . ASN A 1 110 ? -0.899 0.957 -8.872 1.00 91.94 110 ASN A CA 1
ATOM 860 C C . ASN A 1 110 ? 0.545 1.343 -8.501 1.00 91.94 110 ASN A C 1
ATOM 862 O O . ASN A 1 110 ? 0.786 2.313 -7.782 1.00 91.94 110 ASN A O 1
ATOM 866 N N . ILE A 1 111 ? 1.538 0.615 -9.024 1.00 93.31 111 ILE A N 1
ATOM 867 C CA . ILE A 1 111 ? 2.963 0.887 -8.818 1.00 93.31 111 ILE A CA 1
ATOM 868 C C . ILE A 1 111 ? 3.561 1.374 -10.135 1.00 93.31 111 ILE A C 1
ATOM 870 O O . ILE A 1 111 ? 3.659 0.630 -11.109 1.00 93.31 111 ILE A O 1
ATOM 874 N N . LEU A 1 112 ? 4.001 2.630 -10.168 1.00 93.12 112 LEU A N 1
ATOM 875 C CA . LEU A 1 112 ? 4.667 3.204 -11.328 1.00 93.12 112 LEU A CA 1
ATOM 876 C C . LEU A 1 112 ? 6.173 2.995 -11.247 1.00 93.12 112 LEU A C 1
ATOM 878 O O . LEU A 1 112 ? 6.823 3.412 -10.288 1.00 93.12 112 LEU A O 1
ATOM 882 N N . VAL A 1 113 ? 6.735 2.441 -12.316 1.00 93.31 113 VAL A N 1
ATOM 883 C CA . VAL A 1 113 ? 8.172 2.232 -12.481 1.00 93.31 113 VAL A CA 1
ATOM 884 C C . VAL A 1 113 ? 8.728 2.965 -13.698 1.00 93.31 113 VAL A C 1
ATOM 886 O O . VAL A 1 113 ? 8.012 3.263 -14.666 1.00 93.31 113 VAL A O 1
ATOM 889 N N . THR A 1 114 ? 10.027 3.248 -13.655 1.00 92.88 114 THR A N 1
ATOM 890 C CA . THR A 1 114 ? 10.806 3.759 -14.787 1.00 92.88 114 THR A CA 1
ATOM 891 C C . THR A 1 114 ? 12.018 2.879 -15.035 1.00 92.88 114 THR A C 1
ATOM 893 O O . THR A 1 114 ? 12.667 2.438 -14.093 1.00 92.88 114 THR A O 1
ATOM 896 N N . SER A 1 115 ? 12.341 2.645 -16.307 1.00 89.44 115 SER A N 1
ATOM 897 C CA . SER A 1 115 ? 13.600 2.000 -16.679 1.00 89.44 115 SER A CA 1
ATOM 898 C C . SER A 1 115 ? 14.760 2.937 -16.341 1.00 89.44 115 SER A C 1
ATOM 900 O O . SER A 1 115 ? 14.773 4.086 -16.789 1.00 89.44 115 SER A O 1
ATOM 902 N N . ASN A 1 116 ? 15.749 2.432 -15.611 1.00 88.06 116 ASN A N 1
ATOM 903 C CA . ASN A 1 116 ? 16.981 3.132 -15.267 1.00 88.06 116 ASN A CA 1
ATOM 904 C C . ASN A 1 116 ? 18.214 2.419 -15.863 1.00 88.06 116 ASN A C 1
ATOM 906 O O . ASN A 1 116 ? 19.222 2.169 -15.206 1.00 88.06 116 ASN A O 1
ATOM 910 N N . GLY A 1 117 ? 18.123 2.073 -17.151 1.00 86.12 117 GLY A N 1
ATOM 911 C CA . GLY A 1 117 ? 19.220 1.484 -17.920 1.00 86.12 117 GLY A CA 1
ATOM 912 C C . GLY A 1 117 ? 19.268 -0.041 -17.845 1.00 86.12 117 GLY A C 1
ATOM 913 O O . GLY A 1 117 ? 18.249 -0.692 -17.638 1.00 86.12 117 GLY A O 1
ATOM 914 N N . LEU A 1 118 ? 20.454 -0.611 -18.077 1.00 84.81 118 LEU A N 1
ATOM 915 C CA . LEU A 1 118 ? 20.690 -2.055 -18.023 1.00 84.81 118 LEU A CA 1
ATOM 916 C C . LEU A 1 118 ? 21.468 -2.411 -16.753 1.00 84.81 118 LEU A C 1
ATOM 918 O O . LEU A 1 118 ? 22.397 -1.701 -16.370 1.00 84.81 118 LEU A O 1
ATOM 922 N N . ASN A 1 119 ? 21.115 -3.528 -16.127 1.00 81.62 119 ASN A N 1
ATOM 923 C CA . ASN A 1 119 ? 21.857 -4.103 -15.012 1.00 81.62 119 ASN A CA 1
ATOM 924 C C . ASN A 1 119 ? 23.156 -4.796 -15.494 1.00 81.62 119 ASN A C 1
ATOM 926 O O . ASN A 1 119 ? 23.468 -4.846 -16.687 1.00 81.62 119 ASN A O 1
ATOM 930 N N . GLY A 1 120 ? 23.907 -5.391 -14.561 1.00 76.69 120 GLY A N 1
ATOM 931 C CA . GLY A 1 120 ? 25.144 -6.124 -14.863 1.00 76.69 120 GLY A CA 1
ATOM 932 C C . GLY A 1 120 ? 24.980 -7.349 -15.780 1.00 76.69 120 GLY A C 1
ATOM 933 O O . GLY A 1 120 ? 25.979 -7.818 -16.322 1.00 76.69 120 GLY A O 1
ATOM 934 N N . SER A 1 121 ? 23.753 -7.847 -15.988 1.00 79.62 121 SER A N 1
ATOM 935 C CA . SER A 1 121 ? 23.439 -8.931 -16.933 1.00 79.62 121 SER A CA 1
ATOM 936 C C . SER A 1 121 ? 22.991 -8.426 -18.311 1.00 79.62 121 SER A C 1
ATOM 938 O O . SER A 1 121 ? 22.725 -9.234 -19.200 1.00 79.62 121 SER A O 1
ATOM 940 N N . GLY A 1 122 ? 22.924 -7.106 -18.519 1.00 81.38 122 GLY A N 1
ATOM 941 C CA . GLY A 1 122 ? 22.426 -6.502 -19.755 1.00 81.38 122 GLY A CA 1
ATOM 942 C C . GLY A 1 122 ? 20.898 -6.483 -19.868 1.00 81.38 122 GLY A C 1
ATOM 943 O O . GLY A 1 122 ? 20.384 -6.174 -20.941 1.00 81.38 122 GLY A O 1
ATOM 944 N N . SER A 1 123 ? 20.178 -6.796 -18.789 1.00 82.62 123 SER A N 1
ATOM 945 C CA . SER A 1 123 ? 18.712 -6.740 -18.720 1.00 82.62 123 SER A CA 1
ATOM 946 C C . SER A 1 123 ? 18.248 -5.376 -18.212 1.00 82.62 123 SER A C 1
ATOM 948 O O . SER A 1 123 ? 18.951 -4.772 -17.400 1.00 82.62 123 SER A O 1
ATOM 950 N N . PRO A 1 124 ? 17.082 -4.869 -18.643 1.00 83.25 124 PRO A N 1
ATOM 951 C CA . PRO A 1 124 ? 16.582 -3.586 -18.167 1.00 83.25 124 PRO A CA 1
ATOM 952 C C . PRO A 1 124 ? 16.351 -3.605 -16.646 1.00 83.25 124 PRO A C 1
ATOM 954 O O . PRO A 1 124 ? 15.770 -4.541 -16.095 1.00 83.25 124 PRO A O 1
ATOM 957 N N . TRP A 1 125 ? 16.861 -2.574 -15.975 1.00 86.12 125 TRP A N 1
ATOM 958 C CA . TRP A 1 125 ? 16.690 -2.296 -14.547 1.00 86.12 125 TRP A CA 1
ATOM 959 C C . TRP A 1 125 ? 15.606 -1.236 -14.372 1.00 86.12 125 TRP A C 1
ATOM 961 O O . TRP A 1 125 ? 15.517 -0.309 -15.178 1.00 86.12 125 TRP A O 1
ATOM 971 N N . TYR A 1 126 ? 14.795 -1.361 -13.323 1.00 88.81 126 TYR A N 1
ATOM 972 C CA . TYR A 1 126 ? 13.673 -0.465 -13.069 1.00 88.81 126 TYR A CA 1
ATOM 973 C C . TYR A 1 126 ? 13.691 0.058 -11.640 1.00 88.81 126 TYR A C 1
ATOM 975 O O . TYR A 1 126 ? 14.067 -0.649 -10.711 1.00 88.81 126 TYR A O 1
ATOM 983 N N . GLU A 1 127 ? 13.226 1.291 -11.478 1.00 90.44 127 GLU A N 1
ATOM 984 C CA . GLU A 1 127 ? 13.056 1.943 -10.184 1.00 90.44 127 GLU A CA 1
ATOM 985 C C . GLU A 1 127 ? 11.608 2.358 -9.984 1.00 90.44 127 GLU A C 1
ATOM 987 O O . GLU A 1 127 ? 10.921 2.748 -10.934 1.00 90.44 127 GLU A O 1
ATOM 992 N N . ILE A 1 128 ? 11.158 2.291 -8.733 1.00 91.50 128 ILE A N 1
ATOM 993 C CA . ILE A 1 128 ? 9.841 2.782 -8.338 1.00 91.50 128 ILE A CA 1
ATOM 994 C C . ILE A 1 128 ? 9.865 4.305 -8.381 1.00 91.50 128 ILE A C 1
ATOM 996 O O . ILE A 1 128 ? 10.727 4.949 -7.787 1.00 91.50 128 ILE A O 1
ATOM 1000 N N . VAL A 1 129 ? 8.885 4.869 -9.073 1.00 91.62 129 VAL A N 1
ATOM 1001 C CA . VAL A 1 129 ? 8.690 6.313 -9.203 1.00 91.62 129 VAL A CA 1
ATOM 1002 C C . VAL A 1 129 ? 7.573 6.783 -8.285 1.00 91.62 129 VAL A C 1
ATOM 1004 O O . VAL A 1 129 ? 7.699 7.830 -7.655 1.00 91.62 129 VAL A O 1
ATOM 1007 N N . ALA A 1 130 ? 6.477 6.027 -8.221 1.00 89.75 130 ALA A N 1
ATOM 1008 C CA . ALA A 1 130 ? 5.320 6.380 -7.412 1.00 89.75 130 ALA A CA 1
ATOM 1009 C C . ALA A 1 130 ? 4.456 5.156 -7.093 1.00 89.75 130 ALA A C 1
ATOM 1011 O O . ALA A 1 130 ? 4.419 4.197 -7.862 1.00 89.75 130 ALA A O 1
ATOM 1012 N N . ILE A 1 131 ? 3.725 5.251 -5.986 1.00 89.12 131 ILE A N 1
ATOM 1013 C CA . ILE A 1 131 ? 2.549 4.433 -5.687 1.00 89.12 131 ILE A CA 1
ATOM 1014 C C . ILE A 1 131 ? 1.348 5.374 -5.824 1.00 89.12 131 ILE A C 1
ATOM 1016 O O . ILE A 1 131 ? 1.388 6.489 -5.293 1.00 89.12 131 ILE A O 1
ATOM 1020 N N . ILE A 1 132 ? 0.349 4.976 -6.602 1.00 87.31 132 ILE A N 1
ATOM 1021 C CA . ILE A 1 132 ? -0.792 5.805 -7.017 1.00 87.31 132 ILE A CA 1
ATOM 1022 C C . ILE A 1 132 ? -2.108 5.099 -6.691 1.00 87.31 132 ILE A C 1
ATOM 1024 O O . ILE A 1 132 ? -2.075 3.918 -6.394 1.00 87.31 132 ILE A O 1
ATOM 1028 N N . ASP A 1 133 ? -3.234 5.796 -6.865 1.00 85.19 133 ASP A N 1
ATOM 1029 C CA . ASP A 1 133 ? -4.584 5.247 -6.645 1.00 85.19 133 ASP A CA 1
ATOM 1030 C C . ASP A 1 133 ? -4.953 5.072 -5.156 1.00 85.19 133 ASP A C 1
ATOM 1032 O O . ASP A 1 133 ? -5.374 4.021 -4.691 1.00 85.19 133 ASP A O 1
ATOM 1036 N N . TRP A 1 134 ? -4.758 6.144 -4.380 1.00 81.19 134 TRP A N 1
ATOM 1037 C CA . TRP A 1 134 ? -4.996 6.191 -2.929 1.00 81.19 134 TRP A CA 1
ATOM 1038 C C . TRP A 1 134 ? -6.460 6.481 -2.541 1.00 81.19 134 TRP A C 1
ATOM 1040 O O . TRP A 1 134 ? -6.718 6.881 -1.409 1.00 81.19 134 TRP A O 1
ATOM 1050 N N . GLU A 1 135 ? -7.404 6.389 -3.478 1.00 73.69 135 GLU A N 1
ATOM 1051 C CA . GLU A 1 135 ? -8.772 6.904 -3.304 1.00 73.69 135 GLU A CA 1
ATOM 1052 C C . GLU A 1 135 ? -9.752 5.939 -2.610 1.00 73.69 135 GLU A C 1
ATOM 1054 O O . GLU A 1 135 ? -10.831 6.372 -2.215 1.00 73.69 135 GLU A O 1
ATOM 1059 N N . ASP A 1 136 ? -9.356 4.684 -2.370 1.00 56.09 136 ASP A N 1
ATOM 1060 C CA . ASP A 1 136 ? -10.189 3.643 -1.737 1.00 56.09 136 ASP A CA 1
ATOM 1061 C C . ASP A 1 136 ? -9.982 3.498 -0.204 1.00 56.09 136 ASP A C 1
ATOM 1063 O O . ASP A 1 136 ? -10.088 2.401 0.354 1.00 56.09 136 ASP A O 1
ATOM 1067 N N . GLY A 1 137 ? -9.679 4.604 0.491 1.00 49.53 137 GLY A N 1
ATOM 1068 C CA . GLY A 1 137 ? -9.528 4.678 1.957 1.00 49.53 137 GLY A CA 1
ATOM 1069 C C . GLY A 1 137 ? -10.725 5.280 2.682 1.00 49.53 137 GLY A C 1
ATOM 1070 O O . GLY A 1 137 ? -11.217 6.333 2.221 1.00 49.53 137 GLY A O 1
#

Sequence (137 aa):
MPLEDVWNDLQDDNQQALMDSVVSAIRAFQMLPMQNDKVLQDVNMDGETRRLLPKDDRVDLSNCQITEDSDGLAITTTDNNIGDVELSPADPNELNDNIVLCHYDLEPRNILVTSNGLNGSGSPWYEIVAIIDWEDG

Foldseek 3Di:
DFQVVCVVQDDPVLNVVQVVQVVVVQVVQQPPQCPPVVNVCVVVVDPPPDDPDPPDDPPPCVQWDWDQDQQGIKIDGPPPVDDIDGDGPVNVVVVSVVDGDDLVPPDSRQWDKDFPAADPVRGTHIHTDDGDDSPPD